Protein AF-A0A7W2RIZ3-F1 (afdb_monomer)

pLDDT: mean 85.83, std 12.57, range [36.97, 95.94]

Secondary structure (DSSP, 8-state):
---HHHHHHHHT-TTSTT-EEEEEESS-TT-EEEEEE-STT-EEEEEGGGS-HHHHHHHHHHHHTTSEE--TTPPPEEEETTEEEEEPEE--------

Solvent-accessible surface area (backbone atoms only — not comparable to full-atom values): 5771 Å² total; per-residue (Å²): 132,83,45,59,72,58,45,63,59,19,53,76,31,72,91,42,91,65,20,32,42,46,25,30,34,74,89,40,84,84,46,44,29,40,37,33,66,57,51,98,95,41,74,43,63,46,54,40,83,82,45,57,69,65,48,47,55,52,52,52,51,34,40,76,71,51,40,35,39,69,53,96,82,60,62,75,42,78,73,54,95,91,44,36,22,41,52,43,40,69,56,76,71,78,74,77,82,122

Radius of gyration: 13.28 Å; Cα contacts (8 Å, |Δi|>4): 147; chains: 1; bounding box: 34×38×29 Å

Sequence (98 aa):
MLTEESFLKRIKQPNSPNWLAVGVDTQDNSQLYIAVNGGMNNINSAPIESYAPEIKTYTLDMIAKGELYIAPSAQPYPIGQGCSVYFYSLQMTKKNRK

Foldseek 3Di:
DCDPVNLVVQCVPCPDLFHKWKWAWPVHNVWIKIWTDPPPPDIAIDTPVVDDVVSVVVVVVCVVVVQWDQDPPFDWDDNDPPITTGITDGDPPPPPPD

Mean predicted aligned error: 5.6 Å

Nearest PDB structures (foldseek):
  1fbv-assembly1_A  TM=4.098E-01  e=6.358E-01  Homo sapiens
  6bk5-assembly1_A  TM=4.458E-01  e=1.068E+00  Salpingoeca rosetta
  3vro-assembly1_A  TM=4.384E-01  e=1.694E+00  Homo sapiens
  2w9j-assembly1_A  TM=3.286E-01  e=2.014E+00  Schizosaccharomyces pombe
  3caa-assembly1_A  TM=3.626E-01  e=8.507E+00  Homo sapiens

Structure (mmCIF, N/CA/C/O backbone):
data_AF-A0A7W2RIZ3-F1
#
_entry.id   AF-A0A7W2RIZ3-F1
#
loop_
_atom_site.group_PDB
_atom_site.id
_atom_site.type_symbol
_atom_site.label_atom_id
_atom_site.label_alt_id
_atom_site.label_comp_id
_atom_site.label_asym_id
_atom_site.label_entity_id
_atom_site.label_seq_id
_atom_site.pdbx_PDB_ins_code
_atom_site.Cartn_x
_atom_site.Cartn_y
_atom_site.Cartn_z
_atom_site.occupancy
_atom_site.B_iso_or_equiv
_atom_site.auth_seq_id
_atom_site.auth_comp_id
_atom_site.auth_asym_id
_atom_site.auth_atom_id
_atom_site.pdbx_PDB_model_num
ATOM 1 N N . MET A 1 1 ? 9.218 9.010 9.283 1.00 68.81 1 MET A N 1
ATOM 2 C CA . MET A 1 1 ? 8.097 8.147 9.709 1.00 68.81 1 MET A CA 1
ATOM 3 C C . MET A 1 1 ? 6.901 8.479 8.832 1.00 68.81 1 MET A C 1
ATOM 5 O O . MET A 1 1 ? 6.675 9.657 8.585 1.00 68.81 1 MET A O 1
ATOM 9 N N . LEU A 1 2 ? 6.218 7.479 8.279 1.00 82.25 2 LEU A N 1
ATOM 10 C CA . LEU A 1 2 ? 5.024 7.698 7.463 1.00 82.25 2 LEU A CA 1
ATOM 11 C C . LEU A 1 2 ? 3.842 7.951 8.412 1.00 82.25 2 LEU A C 1
ATOM 13 O O . LEU A 1 2 ? 3.459 7.049 9.149 1.00 82.25 2 LEU A O 1
ATOM 17 N N . THR A 1 3 ? 3.323 9.177 8.437 1.00 87.00 3 THR A N 1
ATOM 18 C CA . THR A 1 3 ? 2.103 9.539 9.180 1.00 87.00 3 THR A CA 1
ATOM 19 C C . THR A 1 3 ? 0.869 9.353 8.304 1.00 87.00 3 THR A C 1
ATOM 21 O O . THR A 1 3 ? 0.993 9.341 7.075 1.00 87.00 3 THR A O 1
ATOM 24 N N . GLU A 1 4 ? -0.315 9.280 8.912 1.00 85.75 4 GLU A N 1
ATOM 25 C CA . GLU A 1 4 ? -1.597 9.225 8.198 1.00 85.75 4 GLU A CA 1
ATOM 26 C C . GLU A 1 4 ? -1.722 10.356 7.163 1.00 85.75 4 GLU A C 1
ATOM 28 O O . GLU A 1 4 ? -1.868 10.088 5.974 1.00 85.75 4 GLU A O 1
ATOM 33 N N . GLU A 1 5 ? -1.541 11.619 7.562 1.00 87.56 5 GLU A N 1
ATOM 34 C CA . GLU A 1 5 ? -1.618 12.763 6.639 1.00 87.56 5 GLU A CA 1
ATOM 35 C C . GLU A 1 5 ? -0.650 12.636 5.453 1.00 87.56 5 GLU A C 1
ATOM 37 O O . GLU A 1 5 ? -0.994 12.926 4.301 1.00 87.56 5 GLU A O 1
ATOM 42 N N . SER A 1 6 ? 0.574 12.166 5.718 1.00 88.69 6 SER A N 1
ATOM 43 C CA . SER A 1 6 ? 1.572 11.956 4.671 1.00 88.69 6 SER A CA 1
ATOM 44 C C . SER A 1 6 ? 1.188 10.802 3.739 1.00 88.69 6 SER A C 1
ATOM 46 O O . SER A 1 6 ? 1.396 10.909 2.530 1.00 88.69 6 SER A O 1
ATOM 48 N N . PHE A 1 7 ? 0.577 9.737 4.266 1.00 90.00 7 PHE A N 1
ATOM 49 C CA . PHE A 1 7 ? 0.051 8.621 3.485 1.00 90.00 7 PHE A CA 1
ATOM 50 C C . PHE A 1 7 ? -1.069 9.101 2.558 1.00 90.00 7 PHE A C 1
ATOM 52 O O . PHE A 1 7 ? -0.968 8.924 1.344 1.00 90.00 7 PHE A O 1
ATOM 59 N N . LEU A 1 8 ? -2.068 9.803 3.104 1.00 86.75 8 LEU A N 1
ATOM 60 C CA . LEU A 1 8 ? -3.215 10.348 2.369 1.00 86.75 8 LEU A CA 1
ATOM 61 C C . LEU A 1 8 ? -2.791 11.237 1.200 1.00 86.75 8 LEU A C 1
ATOM 63 O O . LEU A 1 8 ? -3.368 11.187 0.111 1.00 86.75 8 LEU A O 1
ATOM 67 N N . LYS A 1 9 ? -1.769 12.064 1.425 1.00 88.69 9 LYS A N 1
ATOM 68 C CA . LYS A 1 9 ? -1.235 12.961 0.403 1.00 88.69 9 LYS A CA 1
ATOM 69 C C . LYS A 1 9 ? -0.495 12.198 -0.695 1.00 88.69 9 LYS A C 1
ATOM 71 O O . LYS A 1 9 ? -0.631 12.546 -1.866 1.00 88.69 9 LYS A O 1
ATOM 76 N N . ARG A 1 10 ? 0.286 11.177 -0.329 1.00 90.25 10 ARG A N 1
ATOM 77 C CA . ARG A 1 10 ? 1.160 10.437 -1.252 1.00 90.25 10 ARG A CA 1
ATOM 78 C C . ARG A 1 10 ? 0.419 9.382 -2.070 1.00 90.25 10 ARG A C 1
ATOM 80 O O . ARG A 1 10 ? 0.671 9.293 -3.267 1.00 90.25 10 ARG A O 1
ATOM 87 N N . ILE A 1 11 ? -0.529 8.651 -1.475 1.00 89.31 11 ILE A N 1
ATOM 88 C CA . ILE A 1 11 ? -1.331 7.628 -2.178 1.00 89.31 11 ILE A CA 1
ATOM 89 C C . ILE A 1 11 ? -2.151 8.236 -3.329 1.00 89.31 11 ILE A C 1
ATOM 91 O O . ILE A 1 11 ? -2.403 7.595 -4.344 1.00 89.31 11 ILE A O 1
ATOM 95 N N . LYS A 1 12 ? -2.505 9.523 -3.216 1.00 86.62 12 LYS A N 1
ATOM 96 C CA . LYS A 1 12 ? -3.224 10.289 -4.246 1.00 86.62 12 LYS A CA 1
ATOM 97 C C . LYS A 1 12 ? -2.318 10.858 -5.346 1.00 86.62 12 LYS A C 1
ATOM 99 O O . LYS A 1 12 ? -2.805 11.552 -6.237 1.00 86.62 12 LYS A O 1
ATOM 104 N N . GLN A 1 13 ? -1.009 10.608 -5.288 1.00 84.56 13 GLN A N 1
ATOM 105 C CA . GLN A 1 13 ? -0.007 11.160 -6.204 1.00 84.56 13 GLN A CA 1
ATOM 106 C C . GLN A 1 13 ? 0.906 10.058 -6.780 1.00 84.56 13 GLN A C 1
ATOM 108 O O . GLN A 1 13 ? 2.115 10.074 -6.535 1.00 84.56 13 GLN A O 1
ATOM 113 N N . PRO A 1 14 ? 0.365 9.117 -7.582 1.00 72.12 14 PRO A N 1
ATOM 114 C CA . PRO A 1 14 ? 1.116 7.957 -8.079 1.00 72.12 14 PRO A CA 1
ATOM 115 C C . PRO A 1 14 ? 2.347 8.313 -8.937 1.00 72.12 14 PRO A C 1
ATOM 117 O O . PRO A 1 14 ? 3.292 7.539 -8.983 1.00 72.12 14 PRO A O 1
ATOM 120 N N . ASN A 1 15 ? 2.385 9.502 -9.555 1.00 76.00 15 ASN A N 1
ATOM 121 C CA . ASN A 1 15 ? 3.491 9.959 -10.416 1.00 76.00 15 ASN A CA 1
ATOM 122 C C . ASN A 1 15 ? 4.426 10.983 -9.738 1.00 76.00 15 ASN A C 1
ATOM 124 O O . ASN A 1 15 ? 5.100 11.760 -10.412 1.00 76.00 15 ASN A O 1
ATOM 128 N N . SER A 1 16 ? 4.427 11.052 -8.405 1.00 81.06 16 SER A N 1
ATOM 129 C CA . SER A 1 16 ? 5.280 11.970 -7.639 1.00 81.06 16 SER A CA 1
ATOM 130 C C . SER A 1 16 ? 6.630 11.325 -7.299 1.00 81.06 16 SER A C 1
ATOM 132 O O . SER A 1 16 ? 6.679 10.123 -7.061 1.00 81.06 16 SER A O 1
ATOM 134 N N . PRO A 1 17 ? 7.732 12.086 -7.151 1.00 78.06 17 PRO A N 1
ATOM 135 C CA . PRO A 1 17 ? 8.970 11.565 -6.557 1.00 78.06 17 PRO A CA 1
ATOM 136 C C . PRO A 1 17 ? 8.744 10.946 -5.169 1.00 78.06 17 PRO A C 1
ATOM 138 O O . PRO A 1 17 ? 9.450 10.025 -4.769 1.00 78.06 17 PRO A O 1
ATOM 141 N N . ASN A 1 18 ? 7.711 11.416 -4.466 1.00 80.75 18 ASN A N 1
ATOM 142 C CA . ASN A 1 18 ? 7.257 10.890 -3.185 1.00 80.75 18 ASN A CA 1
ATOM 143 C C . ASN A 1 18 ? 6.097 9.900 -3.352 1.00 80.75 18 ASN A C 1
ATOM 145 O O . ASN A 1 18 ? 5.228 9.833 -2.481 1.00 80.75 18 ASN A O 1
ATOM 149 N N . TRP A 1 19 ? 6.034 9.160 -4.458 1.00 85.19 19 TRP A N 1
ATOM 150 C CA . TRP A 1 19 ? 4.976 8.181 -4.676 1.00 85.19 19 TRP A CA 1
ATOM 151 C C . TRP A 1 19 ? 4.945 7.138 -3.551 1.00 85.19 19 TRP A C 1
ATOM 153 O O . TRP A 1 19 ? 5.931 6.891 -2.837 1.00 85.19 19 TRP A O 1
ATOM 163 N N . LEU A 1 20 ? 3.754 6.593 -3.350 1.00 91.69 20 LEU A N 1
ATOM 164 C CA . LEU A 1 20 ? 3.455 5.524 -2.417 1.00 91.69 20 LEU A CA 1
ATOM 165 C C . LEU A 1 20 ? 2.416 4.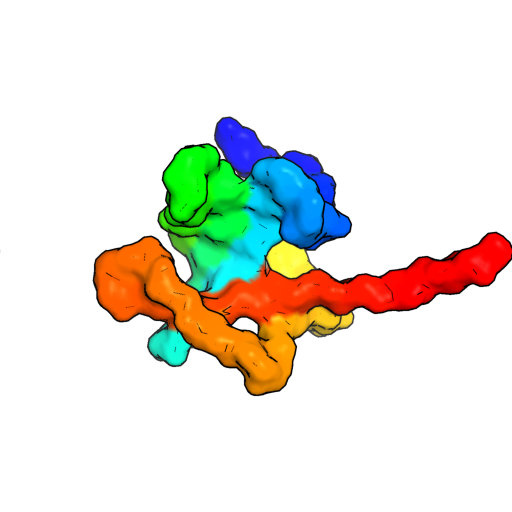631 -3.087 1.00 91.69 20 LEU A C 1
ATOM 167 O O . LEU A 1 20 ? 1.472 5.147 -3.684 1.00 91.69 20 LEU A O 1
ATOM 171 N N . ALA A 1 21 ? 2.589 3.320 -2.976 1.00 91.62 21 ALA A N 1
ATOM 172 C CA . ALA A 1 21 ? 1.631 2.337 -3.456 1.00 91.62 21 ALA A CA 1
ATOM 173 C C . ALA A 1 21 ? 1.267 1.353 -2.343 1.00 91.62 21 ALA A C 1
ATOM 175 O O . ALA A 1 21 ? 2.065 1.082 -1.445 1.00 91.62 21 ALA A O 1
ATOM 176 N N . VAL A 1 22 ? 0.060 0.807 -2.432 1.00 94.25 22 VAL A N 1
ATOM 177 C CA . VAL A 1 22 ? -0.383 -0.321 -1.611 1.00 94.25 22 VAL A CA 1
ATOM 178 C C . VAL A 1 22 ? -0.350 -1.561 -2.489 1.00 94.25 22 VAL A C 1
ATOM 180 O O . VAL A 1 22 ? -0.831 -1.519 -3.619 1.00 94.25 22 VAL A O 1
ATOM 183 N N . GLY A 1 23 ? 0.224 -2.647 -1.987 1.00 94.62 23 GLY A N 1
ATOM 184 C CA . GLY A 1 23 ? 0.196 -3.959 -2.624 1.00 94.62 23 GLY A CA 1
ATOM 185 C C . GLY A 1 23 ? -0.547 -4.973 -1.766 1.00 94.62 23 GLY A C 1
ATOM 186 O O . GLY A 1 23 ? -0.557 -4.848 -0.544 1.00 94.62 23 GLY A O 1
ATOM 187 N N . VAL A 1 24 ? -1.154 -5.969 -2.402 1.00 95.94 24 VAL A N 1
ATOM 188 C CA . VAL A 1 24 ? -1.654 -7.181 -1.738 1.00 95.94 24 VAL A CA 1
ATOM 189 C C . VAL A 1 24 ? -0.774 -8.362 -2.113 1.00 95.94 24 VAL A C 1
ATOM 191 O O . VAL A 1 24 ? -0.330 -8.438 -3.261 1.00 95.94 24 VAL A O 1
ATOM 194 N N . ASP A 1 25 ? -0.502 -9.256 -1.166 1.00 94.94 25 ASP A N 1
ATOM 195 C CA . ASP A 1 25 ? 0.260 -10.470 -1.441 1.00 94.94 25 ASP A CA 1
ATOM 196 C C . ASP A 1 25 ? -0.446 -11.348 -2.488 1.00 94.94 25 ASP A C 1
ATOM 198 O O . ASP A 1 25 ? -1.668 -11.473 -2.523 1.00 94.94 25 ASP A O 1
ATOM 202 N N . THR A 1 26 ? 0.346 -11.939 -3.377 1.00 94.06 26 THR A N 1
ATOM 203 C CA . THR A 1 26 ? -0.129 -12.849 -4.434 1.00 94.06 26 THR A CA 1
ATOM 204 C C . THR A 1 26 ? -0.571 -14.217 -3.903 1.00 94.06 26 THR A C 1
ATOM 206 O O . THR A 1 26 ? -1.301 -14.923 -4.597 1.00 94.06 26 THR A O 1
ATOM 209 N N . GLN A 1 27 ? -0.121 -14.597 -2.705 1.00 93.00 27 GLN A N 1
ATOM 210 C CA . GLN A 1 27 ? -0.411 -15.861 -2.028 1.00 93.00 27 GLN A CA 1
ATOM 211 C C . GLN A 1 27 ? -1.382 -15.681 -0.849 1.00 93.00 27 GLN A C 1
ATOM 213 O O . GLN A 1 27 ? -2.112 -16.618 -0.529 1.00 93.00 27 GLN A O 1
ATOM 218 N N . ASP A 1 28 ? -1.427 -14.493 -0.232 1.00 92.69 28 ASP A N 1
ATOM 219 C CA . ASP A 1 28 ? -2.368 -14.145 0.844 1.00 92.69 28 ASP A CA 1
ATOM 220 C C . ASP A 1 28 ? -3.062 -12.796 0.598 1.00 92.69 28 ASP A C 1
ATOM 222 O O . ASP A 1 28 ? -2.547 -11.719 0.904 1.00 92.69 28 ASP A O 1
ATOM 226 N N . ASN A 1 29 ? -4.309 -12.858 0.133 1.00 89.81 29 ASN A N 1
ATOM 227 C CA . ASN A 1 29 ? -5.107 -11.670 -0.171 1.00 89.81 29 ASN A CA 1
ATOM 228 C C . ASN A 1 29 ? -5.444 -10.801 1.061 1.00 89.81 29 ASN A C 1
ATOM 230 O O . ASN A 1 29 ? -5.981 -9.703 0.901 1.00 89.81 29 ASN A O 1
ATOM 234 N N . SER A 1 30 ? -5.168 -11.280 2.278 1.00 91.50 30 SER A N 1
ATOM 235 C CA . SER A 1 30 ? -5.357 -10.529 3.525 1.00 91.50 30 SER A CA 1
ATOM 236 C C . SER A 1 30 ? -4.126 -9.706 3.900 1.00 91.50 30 SER A C 1
ATOM 238 O O . SER A 1 30 ? -4.244 -8.736 4.655 1.00 91.50 30 SER A O 1
ATOM 240 N N . GLN A 1 31 ? -2.952 -10.078 3.386 1.00 94.44 31 GLN A N 1
ATOM 241 C CA . GLN A 1 31 ? -1.697 -9.417 3.700 1.00 94.44 31 GLN A CA 1
ATOM 242 C C . GLN A 1 31 ? -1.468 -8.239 2.751 1.00 94.44 31 GLN A C 1
ATOM 244 O O . GLN A 1 31 ? -1.300 -8.389 1.539 1.00 94.44 31 GLN A O 1
ATOM 249 N N . LEU A 1 32 ? -1.432 -7.038 3.327 1.00 95.25 32 LEU A N 1
ATOM 250 C CA . LEU A 1 32 ? -1.159 -5.800 2.606 1.00 95.25 32 LEU A CA 1
ATOM 251 C C . LEU A 1 32 ? 0.255 -5.301 2.891 1.00 95.25 32 LEU A C 1
ATOM 253 O O . LEU A 1 32 ? 0.790 -5.458 3.991 1.00 95.25 32 LEU A O 1
ATOM 257 N N . TYR A 1 33 ? 0.827 -4.630 1.902 1.00 94.69 33 TYR A N 1
ATOM 258 C CA . TYR A 1 33 ? 2.141 -4.010 1.959 1.00 94.69 33 TYR A CA 1
ATOM 259 C C . TYR A 1 33 ? 2.055 -2.556 1.520 1.00 94.69 33 TYR A C 1
ATOM 261 O O . TYR A 1 33 ? 1.301 -2.208 0.610 1.00 94.69 33 TYR A O 1
ATOM 269 N N . ILE A 1 34 ? 2.876 -1.707 2.128 1.00 93.25 34 ILE A N 1
ATOM 270 C CA . ILE A 1 34 ? 3.116 -0.350 1.644 1.00 93.25 34 ILE A CA 1
ATOM 271 C C . ILE A 1 34 ? 4.467 -0.335 0.948 1.00 93.25 34 ILE A C 1
ATOM 273 O O . ILE A 1 34 ? 5.483 -0.674 1.552 1.00 93.25 34 ILE A O 1
ATOM 277 N N . ALA A 1 35 ? 4.468 0.094 -0.309 1.00 91.31 35 ALA A N 1
ATOM 278 C CA . ALA A 1 35 ? 5.662 0.377 -1.083 1.00 91.31 35 ALA A CA 1
ATOM 279 C C . ALA A 1 35 ? 5.875 1.888 -1.177 1.00 91.31 35 ALA A C 1
ATOM 281 O O . ALA A 1 35 ? 4.968 2.651 -1.516 1.00 91.31 35 ALA A O 1
ATOM 282 N N . VAL A 1 36 ? 7.095 2.329 -0.895 1.00 89.12 36 VAL A N 1
ATOM 283 C CA . VAL A 1 36 ? 7.516 3.722 -1.037 1.00 89.12 36 VAL A CA 1
ATOM 284 C C . VAL A 1 36 ? 8.789 3.801 -1.864 1.00 89.12 36 VAL A C 1
ATOM 286 O O . VAL A 1 36 ? 9.604 2.878 -1.866 1.00 89.12 36 VAL A O 1
ATOM 289 N N . ASN A 1 37 ? 8.990 4.941 -2.526 1.00 84.00 37 ASN A N 1
ATOM 290 C CA . ASN A 1 37 ? 10.267 5.245 -3.159 1.00 84.00 37 ASN A CA 1
ATOM 291 C C . ASN A 1 37 ? 11.406 5.187 -2.121 1.00 84.00 37 ASN A C 1
ATOM 293 O O . ASN A 1 37 ? 11.404 5.962 -1.160 1.00 84.00 37 ASN A O 1
ATOM 297 N N . GLY A 1 38 ? 12.353 4.268 -2.311 1.00 77.56 38 GLY A N 1
ATOM 298 C CA . GLY A 1 38 ? 13.541 4.094 -1.475 1.00 77.56 38 GLY A CA 1
ATOM 299 C C . GLY A 1 38 ? 14.760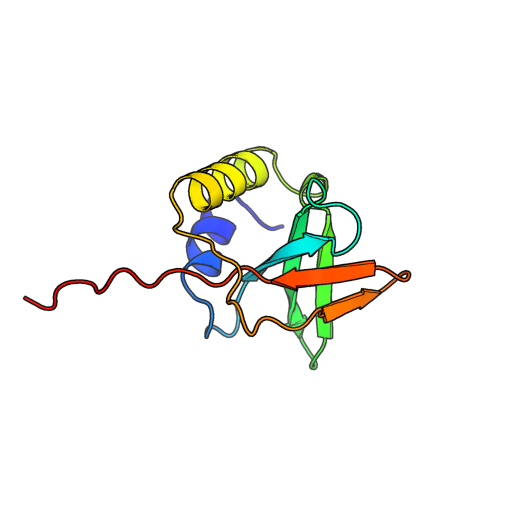 4.895 -1.948 1.00 77.56 38 GLY A C 1
ATOM 300 O O . GLY A 1 38 ? 15.818 4.793 -1.333 1.00 77.56 38 GLY A O 1
ATOM 301 N N . GLY A 1 39 ? 14.631 5.694 -3.017 1.00 77.38 39 GLY A N 1
ATOM 302 C CA . GLY A 1 39 ? 15.760 6.332 -3.708 1.00 77.38 39 GLY A CA 1
ATOM 303 C C . GLY A 1 39 ? 16.452 5.365 -4.676 1.00 77.38 39 GLY A C 1
ATOM 304 O O . GLY A 1 39 ? 15.974 4.255 -4.836 1.00 77.38 39 GLY A O 1
ATOM 305 N N . MET A 1 40 ? 17.537 5.786 -5.350 1.00 77.06 40 MET A N 1
ATOM 306 C CA . MET A 1 40 ? 18.438 4.972 -6.213 1.00 77.06 40 MET A CA 1
ATOM 307 C C . MET A 1 40 ? 17.818 3.720 -6.883 1.00 77.06 40 MET A C 1
ATOM 309 O O . MET A 1 40 ? 18.403 2.643 -6.870 1.00 77.06 40 MET A O 1
ATOM 313 N N . ASN A 1 41 ? 16.636 3.864 -7.490 1.00 68.56 41 ASN A N 1
ATOM 314 C CA . ASN A 1 41 ? 15.907 2.777 -8.152 1.00 68.56 41 ASN A CA 1
ATOM 31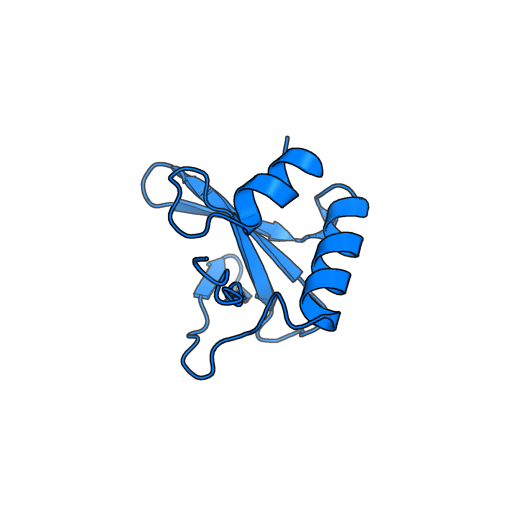5 C C . ASN A 1 41 ? 15.500 1.581 -7.254 1.00 68.56 41 ASN A C 1
ATOM 317 O O . ASN A 1 41 ? 15.239 0.494 -7.760 1.00 68.56 41 ASN A O 1
ATOM 321 N N . ASN A 1 42 ? 15.414 1.784 -5.938 1.00 78.06 42 ASN A N 1
ATOM 322 C CA . ASN A 1 42 ? 14.940 0.811 -4.962 1.00 78.06 42 ASN A CA 1
ATOM 323 C C . ASN A 1 42 ? 13.533 1.157 -4.472 1.00 78.06 42 ASN A C 1
ATOM 325 O O . ASN A 1 42 ? 13.190 2.315 -4.221 1.00 78.06 42 ASN A O 1
ATOM 329 N N . ILE A 1 43 ? 12.728 0.116 -4.282 1.00 83.19 43 ILE A N 1
ATOM 330 C CA . ILE A 1 43 ? 11.426 0.200 -3.627 1.00 83.19 43 ILE A CA 1
ATOM 331 C C . ILE A 1 43 ? 11.601 -0.337 -2.215 1.00 83.19 43 ILE A C 1
ATOM 333 O O . ILE A 1 43 ? 12.037 -1.471 -2.033 1.00 83.19 43 ILE A O 1
ATOM 337 N N . ASN A 1 44 ? 11.242 0.473 -1.224 1.00 87.56 44 ASN A N 1
ATOM 338 C CA . ASN A 1 44 ? 11.146 0.003 0.149 1.00 87.56 44 ASN A CA 1
ATOM 339 C C . ASN A 1 44 ? 9.718 -0.473 0.384 1.00 87.56 44 ASN A C 1
ATOM 341 O O . ASN A 1 44 ? 8.775 0.305 0.231 1.00 87.56 44 ASN A O 1
ATOM 345 N N . SER A 1 45 ? 9.572 -1.733 0.769 1.00 89.69 45 SER A N 1
ATOM 346 C CA . SER A 1 45 ? 8.289 -2.360 1.065 1.00 89.69 45 SER A CA 1
ATOM 347 C C . SER A 1 45 ? 8.272 -2.908 2.483 1.00 89.69 45 SER A C 1
ATOM 349 O O . SER A 1 45 ? 9.227 -3.558 2.907 1.00 89.69 45 SER A O 1
ATOM 351 N N . ALA A 1 46 ? 7.176 -2.685 3.199 1.00 92.19 46 ALA A N 1
ATOM 352 C CA . ALA A 1 46 ? 6.941 -3.280 4.510 1.00 92.19 46 ALA A CA 1
ATOM 353 C C . ALA A 1 46 ? 5.461 -3.665 4.676 1.00 92.19 46 ALA A C 1
ATOM 355 O O . ALA A 1 46 ? 4.604 -3.033 4.044 1.00 92.19 46 ALA A O 1
ATOM 356 N N . PRO A 1 47 ? 5.146 -4.680 5.507 1.00 93.69 47 PRO A N 1
ATO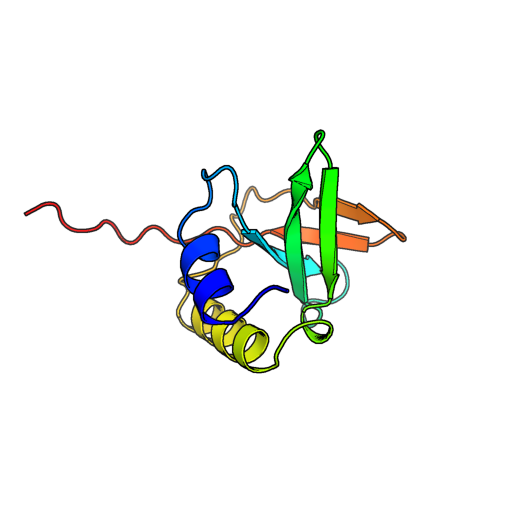M 357 C CA . PRO A 1 47 ? 3.769 -5.013 5.865 1.00 93.69 47 PRO A CA 1
ATOM 358 C C . PRO A 1 47 ? 3.023 -3.788 6.397 1.00 93.69 47 PRO A C 1
ATOM 360 O O . PRO A 1 47 ? 3.606 -2.978 7.125 1.00 93.69 47 PRO A O 1
ATOM 363 N N . ILE A 1 48 ? 1.737 -3.651 6.069 1.00 93.75 48 ILE A N 1
ATOM 364 C CA . ILE A 1 48 ? 0.930 -2.502 6.508 1.00 93.75 48 ILE A CA 1
ATOM 365 C C . ILE A 1 48 ? 0.849 -2.401 8.041 1.00 93.75 48 ILE A C 1
ATOM 367 O O . ILE A 1 48 ? 0.756 -1.305 8.586 1.00 93.75 48 ILE A O 1
ATOM 371 N N . GLU A 1 49 ? 0.969 -3.532 8.737 1.00 93.19 49 GLU A N 1
ATOM 372 C CA . GLU A 1 49 ? 1.018 -3.654 10.197 1.00 93.19 49 GLU A CA 1
ATOM 373 C C . GLU A 1 49 ? 2.251 -2.987 10.823 1.00 93.19 49 GLU A C 1
ATOM 375 O O . GLU A 1 49 ? 2.261 -2.712 12.019 1.00 93.19 49 GLU A O 1
ATOM 380 N N . SER A 1 50 ? 3.290 -2.704 10.031 1.00 92.06 50 SER A N 1
ATOM 381 C CA . SER A 1 50 ? 4.480 -1.972 10.492 1.00 92.06 50 SER A CA 1
ATOM 382 C C . SER A 1 50 ? 4.236 -0.462 10.623 1.00 92.06 50 SER A C 1
ATOM 384 O O . SER A 1 50 ? 5.130 0.277 11.041 1.00 92.06 50 SER A O 1
ATOM 386 N N . TYR A 1 51 ? 3.053 0.014 10.230 1.00 90.69 51 TYR A N 1
ATOM 387 C CA . TYR A 1 51 ? 2.660 1.418 10.236 1.00 90.69 51 TYR A CA 1
ATOM 388 C C . TYR A 1 51 ? 1.512 1.676 11.216 1.00 90.69 51 TYR A C 1
ATOM 390 O O . TYR A 1 51 ? 0.956 0.761 11.818 1.00 90.69 51 TYR A O 1
ATOM 398 N N . ALA A 1 52 ? 1.160 2.952 11.380 1.00 91.44 52 ALA A N 1
ATOM 399 C CA . ALA A 1 52 ? 0.066 3.362 12.250 1.00 91.44 52 ALA A CA 1
ATOM 400 C C . ALA A 1 52 ? -1.268 2.696 11.818 1.00 91.44 52 ALA A C 1
ATOM 402 O O . ALA A 1 52 ? -1.545 2.621 10.614 1.00 91.44 52 ALA A O 1
ATOM 403 N N . PRO A 1 53 ? -2.095 2.203 12.759 1.00 91.75 53 PRO A N 1
ATOM 404 C CA . PRO A 1 53 ? -3.315 1.443 12.456 1.00 91.75 53 PRO A CA 1
ATOM 405 C C . PRO A 1 53 ? -4.351 2.232 11.636 1.00 91.75 53 PRO A C 1
ATOM 407 O O . PRO A 1 53 ? -5.152 1.645 10.900 1.00 91.75 53 PRO A O 1
ATOM 410 N N . GLU A 1 54 ? -4.313 3.560 11.704 1.00 92.75 54 GLU A N 1
ATOM 411 C CA . GLU A 1 54 ? -5.134 4.471 10.908 1.00 92.75 54 GLU A CA 1
ATOM 412 C C . GLU A 1 54 ? -4.859 4.296 9.409 1.00 92.75 54 GLU A C 1
ATOM 414 O O . GLU A 1 54 ? -5.789 4.286 8.603 1.00 92.75 54 GLU A O 1
ATOM 419 N N . ILE A 1 55 ? -3.599 4.049 9.028 1.00 92.81 55 ILE A N 1
ATOM 420 C CA . ILE A 1 55 ? -3.212 3.815 7.630 1.00 92.81 55 ILE A CA 1
ATOM 421 C C . ILE A 1 55 ? -3.858 2.531 7.100 1.00 92.81 55 ILE A C 1
ATOM 423 O O . ILE A 1 55 ? -4.357 2.512 5.971 1.00 92.81 55 ILE A O 1
ATOM 427 N N . LYS A 1 56 ? -3.900 1.469 7.916 1.00 93.12 56 LYS A N 1
ATOM 428 C CA . LYS A 1 56 ? -4.579 0.217 7.558 1.00 93.12 56 LYS A CA 1
ATOM 429 C C . LYS A 1 56 ? -6.075 0.438 7.383 1.00 93.12 56 LYS A C 1
ATOM 431 O O . LYS A 1 56 ? -6.627 0.058 6.353 1.00 93.12 56 LYS A O 1
ATOM 436 N N . THR A 1 57 ? -6.706 1.094 8.354 1.00 93.69 57 THR A N 1
ATOM 437 C CA . THR A 1 57 ? -8.141 1.410 8.316 1.00 93.69 57 THR A CA 1
ATOM 438 C C . THR A 1 57 ? -8.500 2.202 7.060 1.00 93.69 57 THR A C 1
ATOM 440 O O . THR A 1 57 ? -9.412 1.819 6.329 1.00 93.69 57 THR A O 1
ATOM 443 N N . TYR A 1 58 ? -7.741 3.255 6.754 1.00 92.06 58 TYR A N 1
ATOM 444 C CA . TYR A 1 58 ? -7.982 4.079 5.576 1.00 92.06 58 TYR A CA 1
ATOM 445 C C . TYR A 1 58 ? -7.752 3.317 4.265 1.00 92.06 58 TYR A C 1
ATOM 447 O O . TYR A 1 58 ? -8.536 3.436 3.329 1.00 92.06 58 TYR A O 1
ATOM 455 N N . THR A 1 59 ? -6.702 2.497 4.192 1.00 93.00 59 THR A N 1
ATOM 456 C CA . THR A 1 59 ? -6.418 1.671 3.008 1.00 93.00 59 THR A CA 1
ATOM 457 C C . THR A 1 59 ? -7.564 0.705 2.711 1.00 93.00 59 THR A C 1
ATOM 459 O O . THR A 1 59 ? -7.999 0.602 1.565 1.00 93.00 59 THR A O 1
ATOM 462 N N . LEU A 1 60 ? -8.085 0.030 3.739 1.00 93.94 60 LEU A N 1
ATOM 463 C CA . LEU A 1 60 ? -9.222 -0.881 3.601 1.00 93.94 60 LEU A CA 1
ATOM 464 C C . LEU A 1 60 ? -10.495 -0.144 3.168 1.00 93.94 60 LEU A C 1
ATOM 466 O O . LEU A 1 60 ? -11.211 -0.634 2.299 1.00 93.94 60 LEU A O 1
ATOM 470 N N . ASP A 1 61 ? -10.748 1.044 3.718 1.00 94.06 61 ASP A N 1
ATOM 471 C CA . ASP A 1 61 ? -11.870 1.897 3.318 1.00 94.06 61 ASP A CA 1
ATOM 472 C C . ASP A 1 61 ? -11.771 2.330 1.841 1.00 94.06 61 ASP A C 1
ATOM 474 O O . ASP A 1 61 ? -12.753 2.225 1.106 1.00 94.06 61 ASP A O 1
ATOM 478 N N . MET A 1 62 ? -10.582 2.717 1.359 1.00 92.12 62 MET A N 1
ATOM 479 C CA . MET A 1 62 ? -10.365 3.040 -0.059 1.00 92.12 62 MET A CA 1
ATOM 480 C C . MET A 1 62 ? -10.610 1.842 -0.985 1.00 92.12 62 MET A C 1
ATOM 482 O O . MET A 1 62 ? -11.193 2.006 -2.058 1.00 92.12 62 MET A O 1
ATOM 486 N N . ILE A 1 63 ? -10.167 0.644 -0.591 1.00 93.25 63 ILE A N 1
ATOM 487 C CA . ILE A 1 63 ? -10.402 -0.592 -1.354 1.00 93.25 63 ILE A CA 1
ATOM 488 C C . ILE A 1 63 ? -11.903 -0.906 -1.383 1.00 93.25 63 ILE A C 1
ATOM 490 O O . ILE A 1 63 ? -12.458 -1.153 -2.451 1.00 93.25 63 ILE A O 1
ATOM 494 N N . ALA A 1 64 ? -12.584 -0.830 -0.236 1.00 92.75 64 ALA A N 1
ATOM 495 C CA . ALA A 1 64 ? -14.022 -1.079 -0.134 1.00 92.75 64 ALA A CA 1
ATOM 496 C C . ALA A 1 64 ? -14.856 -0.086 -0.964 1.00 92.75 64 ALA A C 1
ATOM 498 O O . ALA A 1 64 ? -15.875 -0.460 -1.543 1.00 92.75 64 ALA A O 1
ATOM 499 N N . LYS A 1 65 ? -14.405 1.170 -1.066 1.00 92.25 65 LYS A N 1
ATOM 500 C CA . LYS A 1 65 ? -15.007 2.204 -1.924 1.00 92.25 65 LYS A CA 1
ATOM 501 C C . LYS A 1 65 ? -14.669 2.049 -3.411 1.00 92.25 65 LYS A C 1
ATOM 503 O O . LYS A 1 65 ? -15.228 2.778 -4.227 1.00 92.25 65 LYS A O 1
ATOM 508 N N . GLY A 1 66 ? -13.755 1.147 -3.768 1.00 90.38 66 GLY A N 1
ATOM 509 C CA . GLY A 1 66 ? -13.245 0.985 -5.130 1.00 90.38 66 GLY A CA 1
ATOM 510 C C . GLY A 1 66 ? -12.282 2.091 -5.5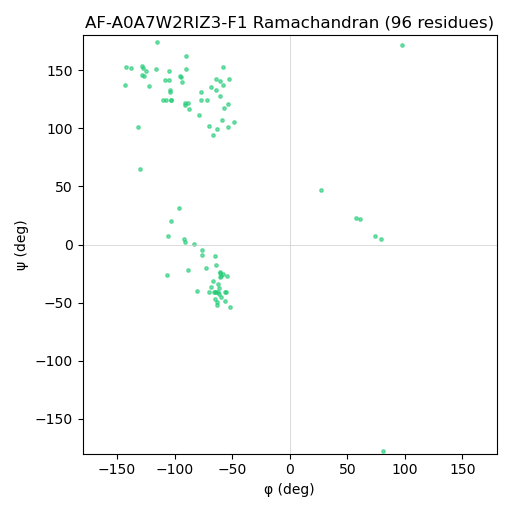78 1.00 90.38 66 GLY A C 1
ATOM 511 O O . GLY A 1 66 ? -11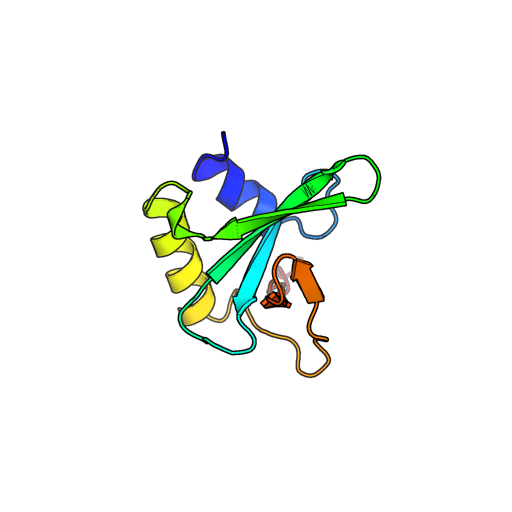.882 2.115 -6.738 1.00 90.38 66 GLY A O 1
ATOM 512 N N . GLU A 1 67 ? -11.867 2.994 -4.682 1.00 91.38 67 GLU A N 1
ATOM 513 C CA . GLU A 1 67 ? -10.871 4.028 -4.997 1.00 91.38 67 GLU A CA 1
ATOM 514 C C . GLU A 1 67 ? -9.496 3.414 -5.282 1.00 91.38 67 GLU A C 1
ATOM 516 O O . GLU A 1 67 ? -8.736 3.943 -6.094 1.00 91.38 67 GLU A O 1
ATOM 521 N N . LEU A 1 68 ? -9.186 2.292 -4.631 1.00 92.44 68 LEU A N 1
ATOM 522 C CA . LEU A 1 68 ? -8.036 1.448 -4.933 1.00 92.44 68 LEU A CA 1
ATOM 523 C C . LEU A 1 68 ? -8.517 0.157 -5.593 1.00 92.44 68 LEU A C 1
ATOM 525 O O . LEU A 1 68 ? -9.320 -0.577 -5.022 1.00 92.44 68 LEU A O 1
ATOM 529 N N . TYR A 1 69 ? -7.991 -0.140 -6.781 1.00 92.56 69 TYR A N 1
ATOM 530 C CA . TYR A 1 69 ? -8.320 -1.356 -7.526 1.00 92.56 69 TYR A CA 1
ATOM 531 C C . TYR A 1 69 ? -7.070 -1.984 -8.141 1.00 92.56 69 TYR A C 1
ATOM 533 O O . TYR A 1 69 ? -6.107 -1.294 -8.469 1.00 92.56 69 TYR A O 1
ATOM 541 N N . ILE A 1 70 ? -7.083 -3.300 -8.330 1.00 92.81 70 ILE A N 1
ATOM 542 C CA . ILE A 1 70 ? -6.030 -3.999 -9.070 1.00 92.81 70 ILE A CA 1
ATOM 543 C C . ILE A 1 70 ? -6.429 -3.992 -10.543 1.00 92.81 70 ILE A C 1
ATOM 545 O O . ILE A 1 70 ? -7.513 -4.449 -10.906 1.00 92.81 70 ILE A O 1
ATOM 549 N N . ALA A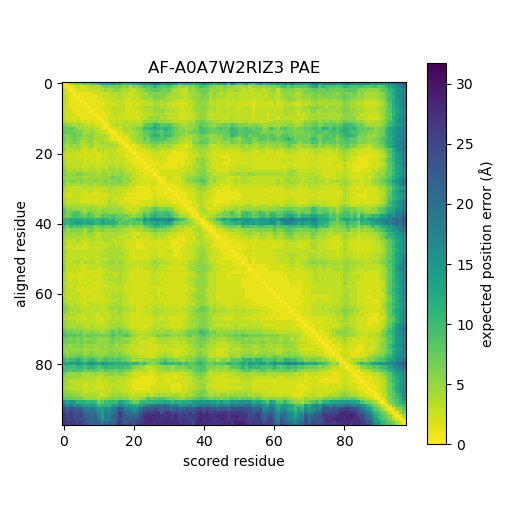 1 71 ? -5.573 -3.435 -11.399 1.00 90.94 71 ALA A N 1
ATOM 550 C CA . ALA A 1 71 ? -5.825 -3.441 -12.833 1.00 90.94 71 ALA A CA 1
ATOM 551 C C . ALA A 1 71 ? -5.819 -4.891 -13.363 1.00 90.94 71 ALA A C 1
ATOM 553 O O . ALA A 1 71 ? -4.962 -5.669 -12.952 1.00 90.94 71 ALA A O 1
ATOM 554 N N . PRO A 1 72 ? -6.681 -5.262 -14.329 1.00 89.00 72 PRO A N 1
ATOM 555 C CA . PRO A 1 72 ? -6.662 -6.606 -14.920 1.0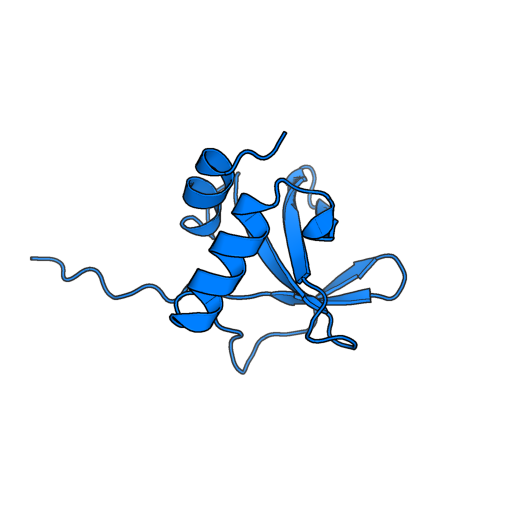0 89.00 72 PRO A CA 1
ATOM 556 C C . PRO A 1 72 ? -5.318 -6.984 -15.558 1.00 89.00 72 PRO A C 1
ATOM 558 O O . PRO A 1 72 ? -4.985 -8.157 -15.672 1.00 89.00 72 PRO A O 1
ATOM 561 N N . SER A 1 73 ? -4.541 -5.983 -15.979 1.00 89.81 73 SER A N 1
ATOM 562 C CA . SER A 1 73 ? -3.199 -6.141 -16.541 1.00 89.81 73 SER A CA 1
ATOM 563 C C . SER A 1 73 ? -2.079 -6.050 -15.497 1.00 89.81 73 SER A C 1
ATOM 565 O O . SER A 1 73 ? -0.909 -6.007 -15.883 1.00 89.81 73 SER A O 1
ATOM 567 N N . ALA A 1 74 ? -2.406 -5.945 -14.204 1.00 90.50 74 ALA A N 1
ATOM 568 C CA . ALA A 1 74 ? -1.414 -5.837 -13.143 1.00 90.50 74 ALA A CA 1
ATOM 569 C C . ALA A 1 74 ? -0.523 -7.080 -13.138 1.00 90.50 74 ALA A C 1
ATOM 571 O O . ALA A 1 74 ? -0.999 -8.212 -13.126 1.00 90.50 74 ALA A O 1
ATOM 572 N N . GLN A 1 75 ? 0.784 -6.846 -13.160 1.00 92.25 75 GLN A N 1
ATOM 573 C CA . GLN A 1 75 ? 1.775 -7.903 -13.039 1.00 92.25 75 GLN A CA 1
ATOM 574 C C . GLN A 1 75 ? 2.200 -8.021 -11.573 1.00 92.25 75 GLN A C 1
ATOM 576 O O . GLN A 1 75 ? 2.290 -6.994 -10.890 1.00 92.25 75 GLN A O 1
ATOM 581 N N . PRO A 1 76 ? 2.464 -9.242 -11.082 1.00 92.69 76 PRO A N 1
ATOM 582 C CA . PRO A 1 76 ? 3.006 -9.423 -9.747 1.00 92.69 76 PRO A CA 1
ATOM 583 C C . PRO A 1 76 ? 4.400 -8.790 -9.677 1.00 92.69 76 PRO A C 1
ATOM 585 O O . PRO A 1 76 ? 5.232 -8.992 -10.563 1.00 92.69 76 PRO A O 1
ATOM 588 N N . TYR A 1 77 ? 4.653 -8.014 -8.627 1.00 90.69 77 TYR A N 1
ATOM 589 C CA . TYR A 1 77 ? 5.932 -7.356 -8.398 1.00 90.69 77 TYR A CA 1
ATOM 590 C C . TYR A 1 77 ? 6.653 -7.995 -7.205 1.00 90.69 77 TYR A C 1
ATOM 592 O O . TYR A 1 77 ? 6.083 -8.030 -6.109 1.00 90.69 77 TYR A O 1
ATOM 600 N N . PRO A 1 78 ? 7.894 -8.485 -7.370 1.00 90.81 78 PRO A N 1
ATOM 601 C CA . PRO A 1 78 ? 8.646 -9.082 -6.276 1.00 90.81 78 PRO A CA 1
ATOM 602 C C . PRO A 1 78 ? 9.096 -8.003 -5.286 1.00 90.81 78 PRO A C 1
ATOM 604 O O . PRO A 1 78 ? 9.791 -7.057 -5.651 1.00 90.81 78 PRO A O 1
ATOM 607 N N . ILE A 1 79 ? 8.734 -8.170 -4.016 1.00 86.88 79 ILE A N 1
ATOM 608 C CA . ILE A 1 79 ? 9.100 -7.245 -2.926 1.00 86.88 79 ILE A CA 1
ATOM 609 C C . ILE A 1 79 ? 10.197 -7.807 -2.006 1.00 86.88 79 ILE A C 1
ATOM 611 O O . ILE A 1 79 ? 10.547 -7.206 -0.993 1.00 86.88 79 ILE A O 1
ATOM 615 N N . GLY A 1 80 ? 10.775 -8.951 -2.382 1.00 82.19 80 GLY A N 1
ATOM 616 C CA . GLY A 1 80 ? 11.802 -9.658 -1.617 1.00 82.19 80 GLY A CA 1
ATOM 617 C C . GLY A 1 80 ? 11.240 -10.796 -0.761 1.00 82.19 80 GLY A C 1
ATOM 618 O O . GLY A 1 80 ? 10.033 -10.988 -0.669 1.00 82.19 80 GLY A O 1
ATOM 619 N N . GLN A 1 81 ? 12.140 -11.593 -0.171 1.00 73.81 81 GLN A N 1
ATOM 620 C CA . GLN A 1 81 ? 11.821 -12.725 0.723 1.00 73.81 81 GLN A CA 1
ATOM 621 C C . GLN A 1 81 ? 10.910 -13.816 0.118 1.00 73.81 81 GLN A C 1
ATOM 623 O O . GLN A 1 81 ? 10.273 -14.567 0.844 1.00 73.81 81 GLN A O 1
ATOM 628 N N . GLY A 1 82 ? 10.861 -13.929 -1.214 1.00 83.56 82 GLY A N 1
ATOM 629 C CA . GLY A 1 82 ? 9.966 -14.868 -1.903 1.00 83.56 82 GLY A CA 1
ATOM 630 C C . GLY A 1 82 ? 8.514 -14.386 -2.015 1.00 83.56 82 GLY A C 1
ATOM 631 O O . GLY A 1 82 ? 7.681 -15.113 -2.548 1.00 83.56 82 GLY A O 1
ATOM 632 N N . CYS A 1 83 ? 8.217 -13.159 -1.575 1.00 86.81 83 CYS A N 1
ATOM 633 C CA . CYS A 1 83 ? 6.901 -12.541 -1.687 1.00 86.81 83 CYS A CA 1
ATOM 634 C C . CYS A 1 83 ? 6.791 -11.695 -2.962 1.00 86.81 83 CYS A C 1
ATOM 636 O O . CYS A 1 83 ? 7.708 -10.957 -3.345 1.00 86.81 83 CYS A O 1
ATOM 638 N N . SER A 1 84 ? 5.627 -11.783 -3.600 1.00 93.31 84 SER A N 1
ATOM 639 C CA . SER A 1 84 ? 5.230 -10.930 -4.720 1.00 93.31 84 SER A CA 1
ATOM 640 C C . SER A 1 84 ? 3.883 -10.300 -4.412 1.00 93.31 84 SER A C 1
ATOM 642 O O . SER A 1 84 ? 3.032 -10.952 -3.806 1.00 93.31 84 SER A O 1
ATOM 644 N N . VAL A 1 85 ? 3.681 -9.059 -4.854 1.00 94.12 85 VAL A N 1
ATOM 645 C CA . VAL A 1 85 ? 2.437 -8.314 -4.625 1.00 94.12 85 VAL A CA 1
ATOM 646 C C . VAL A 1 85 ? 1.813 -7.823 -5.921 1.00 94.12 85 VAL A C 1
ATOM 648 O O . VAL A 1 85 ? 2.518 -7.469 -6.866 1.00 94.12 85 VAL A O 1
ATOM 651 N N . TYR A 1 86 ? 0.488 -7.723 -5.945 1.00 95.31 86 TYR A N 1
ATOM 652 C CA . TYR A 1 86 ? -0.220 -6.905 -6.926 1.00 95.31 86 TYR A CA 1
ATOM 653 C C . TYR A 1 86 ? -0.410 -5.501 -6.362 1.00 95.31 86 TYR A C 1
ATOM 655 O O . TYR A 1 86 ? -1.040 -5.330 -5.318 1.00 95.31 86 TYR A O 1
ATOM 663 N N . PHE A 1 87 ? 0.124 -4.487 -7.046 1.00 93.12 87 PHE A N 1
ATOM 664 C CA . PHE A 1 87 ? -0.081 -3.100 -6.639 1.00 93.12 87 PHE A CA 1
ATOM 665 C C . PHE A 1 87 ? -1.468 -2.596 -7.034 1.00 93.12 87 PHE A C 1
ATOM 667 O O . PHE A 1 87 ? -1.889 -2.701 -8.190 1.00 93.12 87 PHE A O 1
ATOM 674 N N . TYR A 1 88 ? -2.150 -1.987 -6.069 1.00 93.25 88 TYR A N 1
ATOM 675 C CA . TYR A 1 88 ? -3.366 -1.236 -6.312 1.00 93.25 88 TYR A CA 1
ATOM 676 C C . TYR A 1 88 ? -3.049 0.034 -7.099 1.00 93.25 88 TYR A C 1
ATOM 678 O O . TYR A 1 88 ? -2.111 0.777 -6.805 1.00 93.25 88 TYR A O 1
ATOM 686 N N . SER A 1 89 ? -3.883 0.294 -8.092 1.00 90.19 89 SER A N 1
ATOM 687 C CA . SER A 1 89 ? -3.950 1.547 -8.822 1.00 90.19 89 SER A CA 1
ATOM 688 C C . SER A 1 89 ? -5.038 2.429 -8.225 1.00 90.19 89 SER A C 1
ATOM 690 O O . SER A 1 89 ? -6.091 1.951 -7.804 1.00 90.19 89 SER A O 1
ATOM 692 N N . LEU A 1 90 ? -4.796 3.738 -8.221 1.00 89.19 90 LEU A N 1
ATOM 693 C CA . LEU A 1 90 ? -5.808 4.707 -7.831 1.00 89.19 90 LEU A CA 1
ATOM 694 C C . LEU A 1 90 ? -6.801 4.893 -8.979 1.00 89.19 90 LEU A C 1
ATOM 696 O O . LEU A 1 90 ? -6.415 5.262 -10.095 1.00 89.19 90 LEU A O 1
ATOM 700 N N . GLN A 1 91 ? -8.087 4.686 -8.713 1.00 83.81 91 GLN A N 1
ATOM 701 C CA . GLN A 1 91 ? -9.135 5.080 -9.638 1.00 83.81 91 GLN A CA 1
ATOM 702 C C . GLN A 1 91 ? -9.193 6.604 -9.647 1.00 83.81 91 GLN A C 1
ATOM 704 O O . GLN A 1 91 ? -9.724 7.244 -8.741 1.00 83.81 91 GLN A O 1
ATOM 709 N N . MET A 1 92 ? -8.618 7.210 -10.686 1.00 69.19 92 MET A N 1
ATOM 710 C CA . MET A 1 92 ? -8.823 8.627 -10.943 1.00 69.19 92 MET A CA 1
ATOM 711 C C . MET A 1 92 ? -10.291 8.810 -11.313 1.00 69.19 92 MET A C 1
ATOM 713 O O . MET A 1 92 ? -10.680 8.660 -12.473 1.00 69.19 92 MET A O 1
ATOM 717 N N . THR A 1 93 ? -11.126 9.129 -10.323 1.00 54.28 93 THR A N 1
ATOM 718 C CA . THR A 1 93 ? -12.429 9.716 -10.608 1.00 54.28 93 THR A CA 1
ATOM 719 C C . THR A 1 93 ? -12.147 10.928 -11.485 1.00 54.28 93 THR A C 1
ATOM 721 O O . THR A 1 93 ? -11.346 11.797 -11.128 1.00 54.28 93 THR A O 1
ATOM 724 N N . LYS A 1 94 ? -12.709 10.944 -12.701 1.00 45.56 94 LYS A N 1
ATOM 725 C CA . LYS A 1 94 ? -12.643 12.115 -13.575 1.00 45.56 94 LYS A CA 1
ATOM 726 C C . LYS A 1 94 ? -13.163 13.283 -12.745 1.00 45.56 94 LYS A C 1
ATOM 728 O O . LYS A 1 94 ? -14.367 13.417 -12.553 1.00 45.56 94 LYS A O 1
ATOM 733 N N . LYS A 1 95 ? -12.262 14.116 -12.219 1.00 44.59 95 LYS A N 1
ATOM 734 C CA . L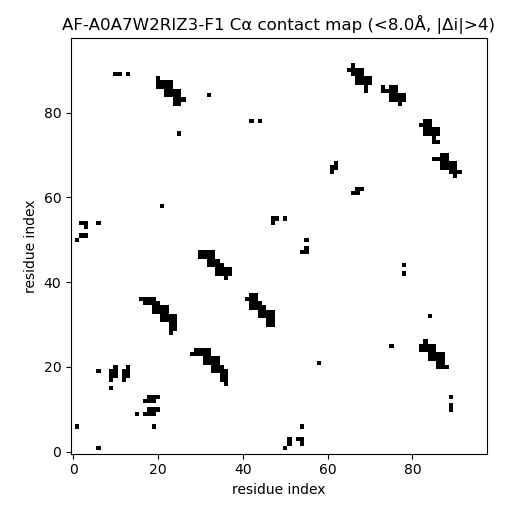YS A 1 95 ? -12.629 15.426 -11.700 1.00 44.59 95 LYS A CA 1
ATOM 735 C C . LYS A 1 95 ? -13.259 16.121 -12.894 1.00 44.59 95 LYS A C 1
ATOM 737 O O . LYS A 1 95 ? -12.553 16.421 -13.857 1.00 44.59 95 LYS A O 1
ATOM 742 N N . ASN A 1 96 ? -14.581 16.279 -12.864 1.00 42.09 96 ASN A N 1
ATOM 743 C CA . ASN A 1 96 ? -15.301 17.129 -13.796 1.00 42.09 96 ASN A CA 1
ATOM 744 C C . ASN A 1 96 ? -14.556 18.464 -13.825 1.00 42.09 96 ASN A C 1
ATOM 746 O O . ASN A 1 96 ? -14.600 19.224 -12.856 1.00 42.09 96 ASN A O 1
ATOM 750 N N . ARG A 1 97 ? -13.813 18.703 -14.910 1.00 36.97 97 ARG A N 1
ATOM 751 C CA . ARG A 1 97 ? -13.411 20.047 -15.297 1.00 36.97 97 ARG A CA 1
ATOM 752 C C . ARG A 1 97 ? -14.730 20.757 -15.584 1.00 36.97 97 ARG A C 1
ATOM 754 O O . ARG A 1 97 ? -15.360 20.465 -16.596 1.00 36.97 97 ARG A O 1
ATOM 761 N N . LYS A 1 98 ? -15.199 21.540 -14.615 1.00 37.22 98 LYS A N 1
ATOM 762 C CA . LYS A 1 98 ? -16.074 22.666 -14.924 1.00 37.22 98 LYS A CA 1
ATOM 763 C C . LYS A 1 98 ? -15.254 23.702 -15.675 1.00 37.22 98 LYS A C 1
ATOM 765 O O . LYS A 1 98 ? -14.052 23.823 -15.340 1.00 37.22 98 LYS A O 1
#